Protein AF-A0A151RBX9-F1 (afdb_monomer_lite)

Secondary structure (DSSP, 8-state):
-THHHHHHHHH-TT-PPP--TT----EEEEEEEESSS-TTT---EEEEEEEES--

pLDDT: mean 71.01, std 8.49, range [54.03, 83.88]

Sequence (55 aa):
MACRIIRYLKGSPGKGLFFPKNSSLQLFGFSDADWAGCIDTRRSIYDYCFFLGSF

Radius of gyration: 15.54 Å; chains: 1; bounding box: 36×12×43 Å

Organism: Cajanus cajan (NCBI:txid3821)

Foldseek 3Di:
DVVVVVVVCVVDPPPDDDDPPPDQWDKDKDWDWDCDPDPPPSDTDIDMDIDIHDD

Structure (mmCIF, N/CA/C/O backbone):
data_AF-A0A151RBX9-F1
#
_entry.id   AF-A0A151RBX9-F1
#
loop_
_atom_site.group_PDB
_atom_site.id
_atom_site.type_symbol
_atom_site.label_atom_id
_atom_site.label_alt_id
_atom_site.label_comp_id
_atom_site.label_asym_id
_atom_site.label_entity_id
_atom_site.label_seq_id
_atom_site.pdbx_PDB_ins_code
_atom_site.Cartn_x
_atom_site.Cartn_y
_atom_site.Cartn_z
_atom_site.occupancy
_atom_site.B_iso_or_equiv
_atom_site.auth_seq_id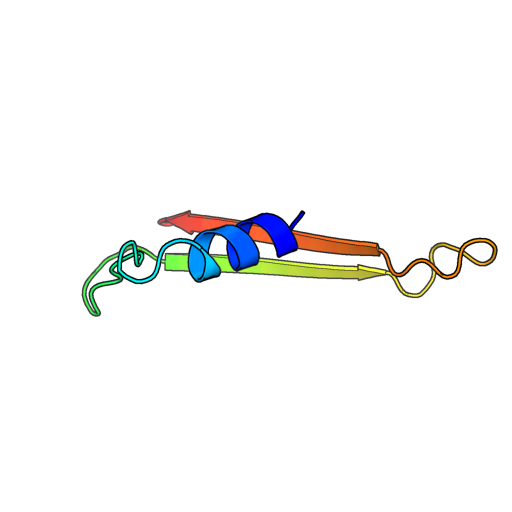
_atom_site.auth_comp_id
_atom_site.auth_asym_id
_atom_site.auth_atom_id
_atom_site.pdbx_PDB_model_num
ATOM 1 N N . MET A 1 1 ? 0.059 -3.157 -9.985 1.00 54.03 1 MET A N 1
ATOM 2 C CA . MET A 1 1 ? -0.927 -3.786 -9.068 1.00 54.03 1 MET A CA 1
ATOM 3 C C . MET A 1 1 ? -1.762 -2.751 -8.292 1.00 54.03 1 MET A C 1
ATOM 5 O O . MET A 1 1 ? -2.975 -2.919 -8.210 1.00 54.03 1 MET A O 1
ATOM 9 N N . ALA A 1 2 ? -1.166 -1.646 -7.812 1.00 57.19 2 ALA A N 1
ATOM 10 C CA . ALA A 1 2 ? -1.824 -0.582 -7.028 1.00 57.19 2 ALA A CA 1
ATOM 11 C C . ALA A 1 2 ? -3.128 -0.002 -7.622 1.00 57.19 2 ALA A C 1
ATOM 13 O O . ALA A 1 2 ? -4.079 0.275 -6.892 1.00 57.19 2 ALA A O 1
ATOM 14 N N . CYS A 1 3 ? -3.246 0.096 -8.952 1.00 62.94 3 CYS A N 1
ATOM 15 C CA . CYS A 1 3 ? -4.468 0.600 -9.589 1.00 62.94 3 CYS A CA 1
ATOM 16 C C . CYS A 1 3 ? -5.718 -0.242 -9.278 1.00 62.94 3 CYS A C 1
ATOM 18 O O . CYS A 1 3 ? -6.826 0.283 -9.355 1.00 62.94 3 CYS A O 1
ATOM 20 N N . ARG A 1 4 ? -5.578 -1.533 -8.933 1.00 70.81 4 ARG A N 1
ATOM 21 C CA . ARG A 1 4 ? -6.727 -2.379 -8.564 1.00 70.81 4 ARG A CA 1
ATOM 22 C C . ARG A 1 4 ? -7.354 -1.944 -7.242 1.00 70.81 4 ARG A C 1
ATOM 24 O O . ARG A 1 4 ? -8.574 -1.889 -7.170 1.00 70.81 4 ARG A O 1
ATOM 31 N N . ILE A 1 5 ? -6.542 -1.570 -6.253 1.00 74.44 5 ILE A N 1
ATOM 32 C CA . ILE A 1 5 ? -7.023 -1.088 -4.949 1.00 74.44 5 ILE A CA 1
ATOM 33 C C . ILE A 1 5 ? -7.779 0.231 -5.135 1.00 74.44 5 ILE A C 1
ATOM 35 O O . ILE A 1 5 ? -8.912 0.361 -4.684 1.00 74.44 5 ILE A O 1
ATOM 39 N N . ILE A 1 6 ? -7.211 1.172 -5.896 1.00 72.88 6 ILE A N 1
ATOM 40 C CA . ILE A 1 6 ? -7.858 2.463 -6.181 1.00 72.88 6 ILE A CA 1
ATOM 41 C C . ILE A 1 6 ? -9.172 2.265 -6.954 1.00 72.88 6 ILE A C 1
ATOM 43 O O . ILE A 1 6 ? -10.181 2.894 -6.637 1.00 72.88 6 ILE A O 1
ATOM 47 N N . ARG A 1 7 ? -9.199 1.363 -7.946 1.00 76.88 7 ARG A N 1
ATOM 48 C CA . ARG A 1 7 ? -10.426 1.023 -8.691 1.00 76.88 7 ARG A CA 1
ATOM 49 C C . ARG A 1 7 ? -11.484 0.374 -7.799 1.00 76.88 7 ARG A C 1
ATOM 51 O O . ARG A 1 7 ? -12.660 0.683 -7.957 1.00 76.88 7 ARG A O 1
ATOM 58 N N . TYR A 1 8 ? -11.075 -0.478 -6.862 1.00 72.62 8 TYR A N 1
ATOM 59 C CA . TYR A 1 8 ? -11.975 -1.115 -5.903 1.00 72.62 8 TYR A CA 1
ATOM 60 C C . TYR A 1 8 ? -12.595 -0.093 -4.938 1.00 72.62 8 TYR A C 1
ATOM 62 O O . TYR A 1 8 ? -13.813 -0.081 -4.763 1.00 72.62 8 TYR A O 1
ATOM 70 N N . LEU A 1 9 ? -11.779 0.824 -4.400 1.00 71.38 9 LEU A N 1
ATOM 71 C CA . LEU A 1 9 ? -12.242 1.935 -3.559 1.00 71.38 9 LEU A CA 1
ATOM 72 C C . LEU A 1 9 ? -13.203 2.860 -4.320 1.00 71.38 9 LEU A C 1
ATOM 74 O O . LEU A 1 9 ? -14.247 3.234 -3.794 1.00 71.38 9 LEU A O 1
ATOM 78 N N . LYS A 1 10 ? -12.892 3.183 -5.582 1.00 76.25 10 LYS A N 1
ATOM 79 C CA . LYS A 1 10 ? -13.745 4.028 -6.433 1.00 76.25 10 LYS A CA 1
ATOM 80 C C . LYS A 1 10 ? -15.073 3.354 -6.805 1.00 76.25 10 LYS A C 1
ATOM 82 O O . LYS A 1 10 ? -16.082 4.040 -6.921 1.00 76.25 10 LYS A O 1
ATOM 87 N N . GLY A 1 11 ? -15.078 2.036 -7.011 1.00 77.06 11 GLY A N 1
ATOM 88 C CA . GLY A 1 11 ? -16.269 1.264 -7.387 1.00 77.06 11 GLY A CA 1
ATOM 89 C C . GLY A 1 11 ? -17.212 0.931 -6.228 1.00 77.06 11 GLY A C 1
ATOM 90 O O . GLY A 1 11 ? -18.322 0.473 -6.475 1.00 77.06 11 GLY A O 1
ATOM 91 N N . SER A 1 12 ? -16.791 1.161 -4.980 1.00 74.19 12 SER A N 1
ATOM 92 C CA . SER A 1 12 ?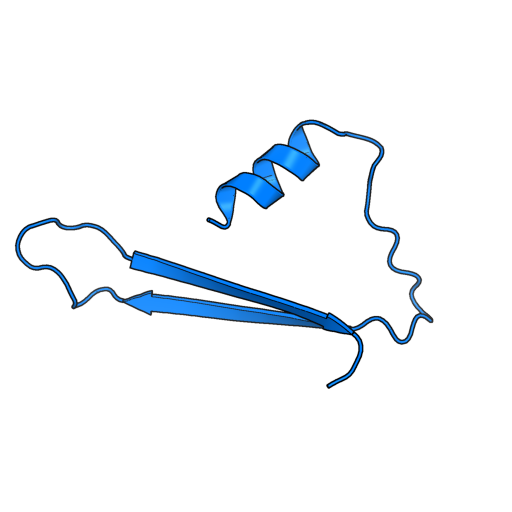 -17.588 0.864 -3.783 1.00 74.19 12 SER A CA 1
ATOM 93 C C . SER A 1 12 ? -17.713 2.083 -2.854 1.00 74.19 12 SER A C 1
ATOM 95 O O . SER A 1 12 ? -17.248 2.024 -1.710 1.00 74.19 12 SER A O 1
ATOM 97 N N . PRO A 1 13 ? -18.328 3.196 -3.302 1.00 67.06 13 PRO A N 1
ATOM 98 C CA . PRO A 1 13 ? -18.557 4.356 -2.446 1.00 67.06 13 PRO A CA 1
ATOM 99 C C . PRO A 1 13 ? -19.448 3.940 -1.264 1.00 67.06 13 PRO A C 1
ATOM 101 O O . PRO A 1 13 ? -20.598 3.557 -1.447 1.00 67.06 13 PRO A O 1
ATOM 104 N N . GLY A 1 14 ? -18.882 3.936 -0.055 1.00 70.50 14 GLY A N 1
ATOM 105 C CA . GLY A 1 14 ? -19.553 3.482 1.172 1.00 70.50 14 GLY A CA 1
ATOM 106 C C . GLY A 1 14 ? -18.970 2.210 1.798 1.00 70.50 14 GLY A C 1
ATOM 107 O O . GLY A 1 14 ? -19.169 1.986 2.987 1.00 70.50 14 GLY A O 1
ATOM 108 N N . LYS A 1 15 ? -18.164 1.424 1.068 1.00 69.38 15 LYS A N 1
ATOM 109 C CA . LYS A 1 15 ? -17.336 0.346 1.651 1.00 69.38 15 LYS A CA 1
ATOM 110 C C . LYS A 1 15 ? -15.941 0.869 1.993 1.00 69.38 15 LYS A C 1
ATOM 112 O O . LYS A 1 15 ? -14.929 0.339 1.537 1.00 69.38 15 LYS A O 1
ATOM 117 N N . GLY A 1 16 ? -15.905 1.969 2.738 1.00 69.50 16 GLY A N 1
ATOM 118 C CA . GLY A 1 16 ? -14.659 2.527 3.247 1.00 69.50 16 GLY A CA 1
ATOM 119 C C . GLY A 1 16 ? -14.046 1.610 4.302 1.00 69.50 16 GLY A C 1
ATOM 120 O O . GLY A 1 16 ? -14.760 0.971 5.073 1.00 69.50 16 GLY A O 1
ATOM 121 N N . LEU A 1 17 ? -12.718 1.561 4.352 1.00 71.44 17 LEU A N 1
ATOM 122 C CA . LEU A 1 17 ? -12.017 1.053 5.526 1.00 71.44 17 LEU A CA 1
ATOM 123 C C . LEU A 1 17 ? -12.126 2.123 6.618 1.00 71.44 17 LEU A C 1
ATOM 125 O O . LEU A 1 17 ? -11.667 3.250 6.434 1.00 71.44 17 LEU A O 1
ATOM 129 N N . PHE A 1 18 ? -12.790 1.793 7.724 1.00 73.50 18 PHE A N 1
ATOM 130 C CA . PHE A 1 18 ? -12.886 2.682 8.877 1.00 73.50 18 PHE A CA 1
ATOM 131 C C . PHE A 1 18 ? -11.602 2.570 9.699 1.00 73.50 18 PHE A C 1
ATOM 133 O O . PHE A 1 18 ? -11.290 1.498 10.211 1.00 73.50 18 PHE A O 1
ATOM 140 N N . PHE A 1 19 ? -10.873 3.678 9.825 1.00 71.12 19 PHE A N 1
ATOM 141 C CA . PHE A 1 19 ? -9.680 3.789 10.662 1.00 71.12 19 PHE A CA 1
ATOM 142 C C . PHE A 1 19 ? -10.001 4.691 11.859 1.00 71.12 19 PHE A C 1
ATOM 144 O O . PHE A 1 19 ? -9.930 5.917 11.742 1.00 71.12 19 PHE A O 1
ATOM 151 N N . PRO A 1 20 ? -10.406 4.123 13.010 1.00 76.38 20 PRO A N 1
ATOM 152 C CA . PRO A 1 20 ? -10.624 4.908 14.213 1.00 76.38 20 PRO A CA 1
ATOM 153 C C . PRO A 1 20 ? -9.319 5.597 14.624 1.00 76.38 20 PRO A C 1
ATOM 155 O O . PRO A 1 20 ? -8.270 4.952 14.671 1.00 76.38 20 PRO A O 1
ATOM 158 N N . LYS A 1 21 ? -9.399 6.875 15.018 1.00 71.75 21 LYS A N 1
ATOM 159 C CA . LYS A 1 21 ? -8.267 7.659 15.555 1.00 71.75 21 LYS A CA 1
ATOM 160 C C . LYS A 1 21 ? -7.515 6.942 16.692 1.00 71.75 21 LYS A C 1
ATOM 162 O O . LYS A 1 21 ? -6.323 7.157 16.857 1.00 71.75 21 LYS A O 1
ATOM 167 N N . ASN A 1 22 ? -8.213 6.092 17.448 1.00 76.6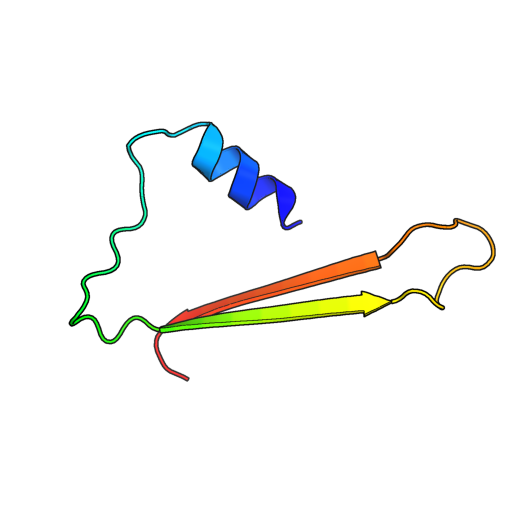2 22 ASN A N 1
ATOM 168 C CA . ASN A 1 22 ? -7.680 5.353 18.595 1.00 76.62 22 ASN A CA 1
ATOM 169 C C . ASN A 1 22 ? -7.432 3.863 18.295 1.00 76.62 22 ASN A C 1
ATOM 171 O O . ASN A 1 22 ? -7.354 3.058 19.220 1.00 76.62 22 ASN A O 1
ATOM 175 N N . SER A 1 23 ? -7.376 3.462 17.023 1.00 74.56 23 SER A N 1
ATOM 176 C CA . SER A 1 23 ? -7.038 2.081 16.671 1.00 74.56 23 SER A CA 1
ATOM 177 C C . SER A 1 23 ? -5.525 1.885 16.629 1.00 74.56 23 SER A C 1
ATOM 179 O O . SER A 1 23 ? -4.791 2.749 16.159 1.00 74.56 23 SER A O 1
ATOM 181 N N . SER A 1 24 ? -5.056 0.722 17.080 1.00 76.75 24 SER A N 1
ATOM 182 C CA . SER A 1 24 ? -3.672 0.269 16.885 1.00 76.75 24 SER A CA 1
ATOM 183 C C . SER A 1 24 ? -3.388 -0.182 15.443 1.00 76.75 24 SER A C 1
ATOM 185 O O . SER A 1 24 ? -2.306 -0.685 15.154 1.00 76.75 24 SER A O 1
ATOM 187 N N . LEU A 1 25 ? -4.354 -0.019 14.530 1.00 76.50 25 LEU A N 1
ATOM 188 C CA . LEU A 1 25 ? -4.197 -0.312 13.110 1.00 76.50 25 LEU A CA 1
ATOM 189 C C . LEU A 1 25 ? -3.297 0.747 12.476 1.00 76.50 25 LEU A C 1
ATOM 191 O O . LEU A 1 25 ? -3.732 1.862 12.193 1.00 76.50 25 LEU A O 1
ATOM 195 N N . GLN A 1 26 ? -2.044 0.379 12.232 1.00 79.56 26 GLN A N 1
ATOM 196 C CA . GLN A 1 26 ? -1.099 1.195 11.484 1.00 79.56 26 GLN A CA 1
ATOM 197 C C . GLN A 1 26 ? -1.042 0.704 10.032 1.00 79.56 26 GLN A C 1
ATOM 199 O O . GLN A 1 26 ? -0.998 -0.496 9.762 1.00 79.56 26 GLN A O 1
ATOM 204 N N . LEU A 1 27 ? -1.111 1.640 9.084 1.00 81.06 27 LEU A N 1
ATOM 205 C CA . LEU A 1 27 ? -0.943 1.370 7.659 1.00 81.06 27 LEU A CA 1
ATOM 206 C C . LEU A 1 27 ? 0.462 1.817 7.257 1.00 81.06 27 LEU A C 1
ATOM 208 O O . LEU A 1 27 ? 0.768 3.007 7.306 1.00 81.06 27 LEU A O 1
ATOM 212 N N . PHE A 1 28 ? 1.290 0.872 6.833 1.00 81.69 28 PHE A N 1
ATOM 213 C CA . PHE A 1 28 ? 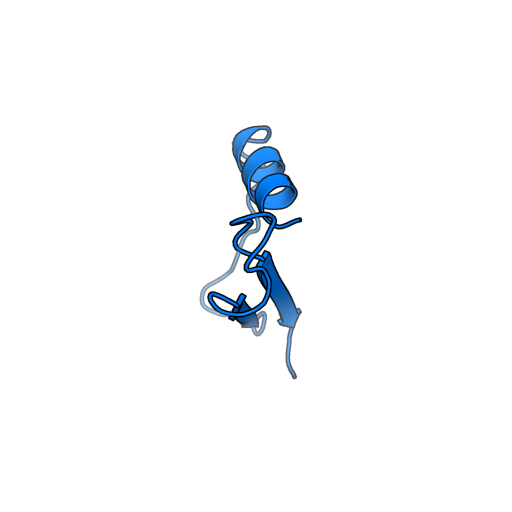2.645 1.125 6.355 1.00 81.69 28 PHE A CA 1
ATOM 214 C C . PHE A 1 28 ? 2.720 0.886 4.855 1.00 81.69 28 PHE A C 1
ATOM 216 O O . PHE A 1 28 ? 2.090 -0.034 4.344 1.00 81.69 28 PHE A O 1
ATOM 223 N N . GLY A 1 29 ? 3.479 1.708 4.137 1.00 83.88 29 GLY A N 1
ATOM 224 C CA . GLY A 1 29 ? 3.606 1.601 2.689 1.00 83.88 29 GLY A CA 1
ATOM 225 C C . GLY A 1 29 ? 5.020 1.900 2.218 1.00 83.88 29 GLY A C 1
ATOM 226 O O . GLY A 1 29 ? 5.618 2.876 2.660 1.00 83.88 29 GLY A O 1
ATOM 227 N N . PHE A 1 30 ? 5.521 1.085 1.297 1.00 82.94 30 PHE A N 1
ATOM 228 C CA . PHE A 1 30 ? 6.758 1.309 0.560 1.00 82.94 30 PHE A CA 1
ATOM 229 C C . PHE A 1 30 ? 6.416 1.495 -0.914 1.00 82.94 30 PHE A C 1
ATOM 231 O O . PHE A 1 30 ? 5.600 0.754 -1.467 1.00 82.94 30 PHE A O 1
ATOM 238 N N . SER A 1 31 ? 7.032 2.488 -1.543 1.00 81.19 31 SER A N 1
ATOM 239 C CA . SER A 1 31 ? 6.952 2.706 -2.984 1.00 81.19 31 SER A CA 1
ATOM 240 C C . SER A 1 31 ? 8.354 2.665 -3.559 1.00 81.19 31 SER A C 1
ATOM 242 O O . SER A 1 31 ? 9.203 3.439 -3.113 1.00 81.19 31 SER A O 1
ATOM 244 N N . ASP A 1 32 ? 8.564 1.810 -4.548 1.00 77.12 32 ASP A N 1
ATOM 245 C CA . ASP A 1 32 ? 9.785 1.789 -5.338 1.00 77.12 32 ASP A CA 1
ATOM 246 C C . ASP A 1 32 ? 9.478 2.255 -6.761 1.00 77.12 32 ASP A C 1
ATOM 248 O O . ASP A 1 32 ? 8.444 1.916 -7.350 1.00 77.12 32 ASP A O 1
ATOM 252 N N . ALA A 1 33 ? 10.355 3.095 -7.288 1.00 74.31 33 ALA A N 1
ATOM 253 C CA . ALA A 1 33 ? 10.236 3.640 -8.625 1.00 74.31 33 ALA A CA 1
ATOM 254 C C . ALA A 1 33 ? 11.601 3.525 -9.288 1.00 74.31 33 ALA A C 1
ATOM 256 O O . ALA A 1 33 ? 12.467 4.377 -9.084 1.00 74.31 33 ALA A O 1
ATOM 257 N N . ASP A 1 34 ? 11.778 2.485 -10.097 1.00 69.38 34 ASP A N 1
ATOM 258 C CA . ASP A 1 34 ? 12.986 2.342 -10.896 1.00 69.38 34 ASP A CA 1
ATOM 259 C C . ASP A 1 34 ? 12.820 3.111 -12.216 1.00 69.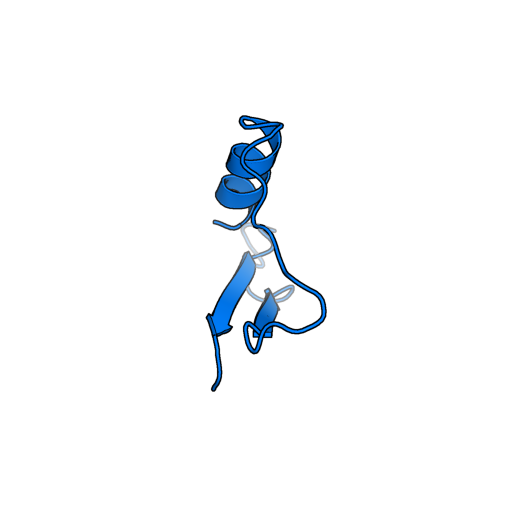38 34 ASP A C 1
ATOM 261 O O . ASP A 1 34 ? 11.968 2.802 -13.059 1.00 69.38 34 ASP A O 1
ATOM 265 N N . TRP A 1 35 ? 13.627 4.163 -12.368 1.00 59.62 35 TRP A N 1
ATOM 266 C CA . TRP A 1 35 ? 13.712 4.990 -13.575 1.00 59.62 35 TRP A CA 1
ATOM 267 C C . TRP A 1 35 ? 14.846 4.542 -14.513 1.00 59.62 35 TRP A C 1
ATOM 269 O O . TRP A 1 35 ? 14.949 5.071 -15.621 1.00 59.62 35 TRP A O 1
ATOM 279 N N . ALA A 1 36 ? 15.690 3.590 -14.098 1.00 60.50 36 ALA A N 1
ATOM 280 C CA . ALA A 1 36 ? 16.930 3.224 -14.786 1.00 60.50 36 ALA A CA 1
ATOM 281 C C . ALA A 1 36 ? 16.904 1.830 -15.450 1.00 60.50 36 ALA A C 1
ATOM 283 O O . ALA A 1 36 ? 17.777 1.530 -16.264 1.00 60.50 36 ALA A O 1
ATOM 284 N N . GLY A 1 37 ? 15.906 0.988 -15.166 1.00 55.09 37 GLY A N 1
ATOM 285 C CA . GLY A 1 37 ? 15.914 -0.429 -15.553 1.00 55.09 37 GLY A CA 1
ATOM 286 C C . GLY A 1 37 ? 15.552 -0.802 -17.000 1.00 55.09 37 GLY A C 1
ATOM 287 O O . GLY A 1 37 ? 15.606 -1.986 -17.333 1.00 55.09 37 GLY A O 1
ATOM 288 N N . CYS A 1 38 ? 15.156 0.118 -17.893 1.00 57.38 38 CYS A N 1
ATOM 289 C CA . CYS A 1 38 ? 14.769 -0.312 -19.246 1.00 57.38 38 CYS A CA 1
ATOM 290 C C . CYS A 1 38 ? 14.996 0.725 -20.350 1.00 57.38 38 CYS A C 1
ATOM 292 O O . CYS A 1 38 ? 14.111 1.516 -20.684 1.00 57.38 38 CYS A O 1
ATOM 294 N N . ILE A 1 39 ? 16.175 0.651 -20.974 1.00 58.84 39 ILE A N 1
ATOM 295 C CA . ILE A 1 39 ? 16.543 1.465 -22.141 1.00 58.84 39 ILE A CA 1
ATOM 296 C C . ILE A 1 39 ? 15.647 1.180 -23.364 1.00 58.84 39 ILE A C 1
ATOM 298 O O . ILE A 1 39 ? 15.490 2.050 -24.214 1.00 58.84 39 ILE A O 1
ATOM 302 N N . ASP A 1 40 ? 15.005 0.005 -23.404 1.00 59.16 40 ASP A N 1
ATOM 303 C CA . ASP A 1 40 ? 14.243 -0.482 -24.562 1.00 59.16 40 ASP A CA 1
ATOM 304 C C . ASP A 1 40 ? 12.722 -0.285 -24.444 1.00 59.16 40 ASP A C 1
ATOM 306 O O . ASP A 1 40 ? 12.041 -0.040 -25.435 1.00 59.16 40 ASP A O 1
ATOM 310 N N . THR A 1 41 ? 12.152 -0.354 -23.232 1.00 64.56 41 THR A N 1
ATOM 311 C CA . THR A 1 41 ? 10.682 -0.315 -23.073 1.00 64.56 41 THR A CA 1
ATOM 312 C C . THR A 1 41 ? 10.137 0.997 -22.518 1.00 64.56 41 THR A C 1
ATOM 314 O O . THR A 1 41 ? 8.918 1.179 -22.528 1.00 64.56 41 THR A O 1
ATOM 317 N N . ARG A 1 42 ? 10.998 1.911 -22.024 1.00 59.81 42 ARG A N 1
ATOM 318 C CA . ARG A 1 42 ? 10.609 3.162 -21.322 1.00 59.81 42 ARG A CA 1
ATOM 319 C C . ARG A 1 42 ? 9.479 2.968 -20.300 1.00 59.81 42 ARG A C 1
ATOM 321 O O . ARG A 1 42 ? 8.695 3.879 -20.030 1.00 59.81 42 ARG A O 1
ATOM 328 N N . ARG A 1 43 ? 9.348 1.763 -19.752 1.00 56.09 43 ARG A N 1
ATOM 329 C CA . ARG A 1 43 ? 8.250 1.417 -18.867 1.00 56.09 43 ARG A CA 1
ATOM 330 C C . ARG A 1 43 ? 8.724 1.648 -17.448 1.00 56.09 43 ARG A C 1
ATOM 332 O O . ARG A 1 43 ? 9.483 0.847 -16.921 1.00 56.09 43 ARG A O 1
ATOM 339 N N . SER A 1 44 ? 8.277 2.742 -16.846 1.00 57.69 44 SER A N 1
ATOM 340 C CA . SER A 1 44 ? 8.470 2.969 -15.418 1.00 57.69 44 SER A CA 1
ATOM 341 C C . SER A 1 44 ? 7.869 1.794 -14.644 1.00 57.69 44 SER A C 1
ATOM 343 O O . SER A 1 44 ? 6.669 1.509 -14.758 1.00 57.69 44 SER A O 1
ATOM 345 N N . ILE A 1 45 ? 8.715 1.081 -13.903 1.00 60.84 45 ILE A N 1
ATOM 346 C CA . ILE A 1 45 ? 8.286 0.018 -12.999 1.00 60.84 45 ILE A CA 1
ATOM 347 C C . ILE A 1 45 ? 8.037 0.700 -11.661 1.00 60.84 45 ILE A C 1
ATOM 349 O O . ILE A 1 45 ? 8.964 1.118 -10.977 1.00 60.84 45 ILE A O 1
ATOM 353 N N . TYR A 1 46 ? 6.758 0.871 -11.339 1.00 67.75 46 TYR A N 1
ATOM 354 C CA . TYR A 1 46 ? 6.333 1.339 -10.029 1.00 67.75 46 TYR A CA 1
ATOM 355 C C . TYR A 1 46 ? 5.885 0.130 -9.222 1.00 67.75 46 TYR A C 1
ATOM 357 O O . TYR A 1 46 ? 4.869 -0.496 -9.569 1.00 67.75 46 TYR A O 1
ATOM 365 N N . ASP A 1 47 ? 6.633 -0.186 -8.172 1.00 73.38 47 ASP A N 1
ATOM 366 C CA . ASP A 1 47 ? 6.240 -1.201 -7.208 1.00 73.38 47 ASP A CA 1
ATOM 367 C C . ASP A 1 47 ? 5.732 -0.554 -5.921 1.00 73.38 47 ASP A C 1
ATOM 369 O O . ASP A 1 47 ? 6.178 0.514 -5.500 1.00 73.38 47 ASP A O 1
ATOM 373 N N . TYR A 1 48 ? 4.728 -1.184 -5.323 1.00 77.94 48 TYR A N 1
ATOM 374 C CA . TYR A 1 48 ? 4.086 -0.683 -4.117 1.00 77.94 48 TYR A CA 1
ATOM 375 C C . TYR A 1 48 ? 3.774 -1.848 -3.188 1.00 77.94 48 TYR A C 1
ATOM 377 O O . TYR A 1 48 ? 3.067 -2.782 -3.575 1.00 77.94 48 TYR A O 1
ATOM 385 N N . CYS A 1 49 ? 4.216 -1.745 -1.939 1.00 80.81 49 CYS A N 1
ATOM 386 C CA . CYS A 1 49 ? 3.938 -2.714 -0.890 1.00 80.81 49 CYS A CA 1
ATOM 387 C C . CYS A 1 49 ? 3.243 -2.009 0.276 1.00 80.81 49 CYS A C 1
ATOM 389 O O . CYS A 1 49 ? 3.771 -1.027 0.784 1.00 80.81 49 CYS A O 1
ATOM 391 N N . PHE A 1 50 ? 2.067 -2.484 0.695 1.00 81.38 50 PHE A N 1
ATOM 392 C CA . PHE A 1 50 ? 1.318 -1.915 1.818 1.00 81.38 50 PHE A CA 1
ATOM 393 C C . PHE A 1 50 ? 1.044 -2.990 2.875 1.00 81.38 50 PHE A C 1
ATOM 395 O O . PHE A 1 50 ? 0.560 -4.070 2.539 1.00 81.38 50 PHE A O 1
ATOM 402 N N . PHE A 1 51 ? 1.302 -2.673 4.142 1.00 81.81 51 PHE A N 1
ATOM 403 C CA . PHE A 1 51 ? 1.050 -3.513 5.311 1.00 81.81 51 PHE A CA 1
ATOM 404 C C . PHE A 1 51 ? 0.007 -2.856 6.210 1.00 81.81 51 PHE A C 1
ATOM 406 O O . PHE A 1 51 ? 0.033 -1.644 6.412 1.00 81.81 51 PHE A O 1
ATOM 413 N N . LEU A 1 52 ? -0.898 -3.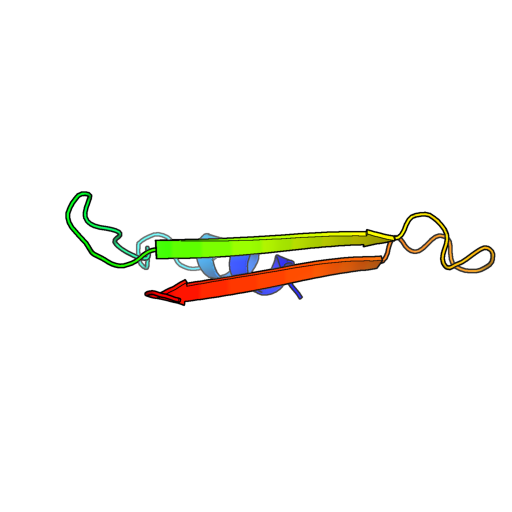659 6.764 1.00 82.50 52 LEU A N 1
ATOM 414 C CA . LEU A 1 52 ? -1.946 -3.209 7.673 1.00 82.50 52 LEU A CA 1
ATOM 415 C C . LEU A 1 52 ? -1.838 -3.984 8.992 1.00 82.50 52 LEU A C 1
ATOM 417 O O . LEU A 1 52 ? -2.120 -5.181 9.016 1.00 82.50 52 LEU A O 1
ATOM 421 N N . GLY A 1 53 ? -1.437 -3.312 10.071 1.00 81.06 53 GLY A N 1
ATOM 422 C CA . GLY A 1 53 ? -1.219 -3.922 11.386 1.00 81.06 53 GLY A CA 1
ATOM 423 C C . GLY A 1 53 ? -0.036 -3.313 12.138 1.00 81.06 53 GLY A C 1
ATOM 424 O O . GLY A 1 53 ? 0.523 -2.304 11.722 1.00 81.06 53 GLY A O 1
ATOM 425 N N . SER A 1 54 ? 0.332 -3.931 13.260 1.00 72.56 54 SER A N 1
ATOM 426 C CA . SER A 1 54 ? 1.596 -3.641 13.945 1.00 72.56 54 SER A CA 1
ATOM 427 C C . SER A 1 54 ? 2.712 -4.458 13.301 1.00 72.56 54 SER A C 1
ATOM 429 O O . SER A 1 54 ? 2.483 -5.619 12.955 1.00 72.56 54 SER A O 1
ATOM 431 N N . PHE A 1 55 ? 3.889 -3.848 13.156 1.00 60.12 55 PHE A N 1
ATOM 432 C CA . PHE A 1 55 ? 5.141 -4.577 12.941 1.00 60.12 55 PHE A CA 1
ATOM 433 C C . PHE A 1 55 ? 5.511 -5.397 14.181 1.00 60.12 55 PHE A C 1
ATOM 435 O O . PHE A 1 55 ? 5.046 -5.018 15.287 1.00 60.12 55 PHE A O 1
#